Protein AF-A0A948R1U9-F1 (afdb_monomer)

pLDDT: mean 70.21, std 15.13, range [38.88, 94.5]

Sequence (153 aa):
MNHHQRTRVVALGTLAAALFAAAAPSHAVETFVCDDGRVLTLTSEQVDVLVLTDPCIAKYYGREIDPGQAAVAVPAPVEAVVEQPPAVPVDLPLPERRPDEIAAQLRTLEVDPTAPAGERKPVEIADVPSDFRNVHIINGAKGADPEYFRPGQ

Foldseek 3Di:
DDDDDDDPDDDDDDDPPDPPPVPDPPFDWDWFAFPVRDIATDTPVRLVVCCQAPPRSVVVVVHDHDPVVNVPDPDDPPPRPPVVPPPDPPPPPDPDDDPVVVVVVVVPDPDDPPDDPVPDDDDPDPPDPDPPVPDDDPDPDPDDDDDDDDPDD

Secondary structure (DSSP, 8-state):
--------------------------PPEEEEE-TTS-EEEEEHHHHHHHTTT-HHHHHHTTPPP-HHHHTS-----------------TTSPPPP--HHHHHHHHHH----TTS-TTTSPPP--------GGG---TT--TT----------

Solvent-accessible surface area (backbone atoms only — not comparable to full-atom values): 11046 Å² total; per-residue (Å²): 142,82,87,81,87,79,88,82,86,79,78,87,82,84,94,84,85,86,80,82,72,78,77,69,82,79,73,60,69,47,78,47,80,37,97,88,71,49,75,48,79,36,43,63,77,52,44,67,58,32,42,64,63,37,69,58,51,9,49,75,73,73,45,82,70,61,74,83,64,49,77,76,62,79,72,72,84,73,76,74,77,72,73,69,68,76,80,66,72,83,82,60,80,75,79,80,85,56,66,69,59,53,52,53,54,60,70,69,51,94,64,70,87,81,60,56,82,89,75,56,78,83,75,86,73,76,90,65,92,70,66,75,89,74,69,79,74,93,78,65,70,91,86,64,77,88,82,73,88,74,90,84,130

Mean predicted aligned error: 21.66 Å

Radius of gyration: 30.53 Å; Cα contacts (8 Å, |Δi|>4): 56; chains: 1; bounding box: 70×84×66 Å

Structure (mmCIF, N/CA/C/O backbone):
data_AF-A0A948R1U9-F1
#
_entry.id   AF-A0A948R1U9-F1
#
loop_
_atom_site.group_PDB
_atom_site.id
_atom_site.type_symbol
_atom_site.label_atom_id
_atom_site.label_alt_id
_atom_site.label_comp_id
_atom_site.label_asym_id
_atom_site.label_entity_id
_atom_site.label_seq_id
_atom_site.pdbx_PDB_ins_code
_atom_site.Cartn_x
_atom_site.Cartn_y
_atom_site.Cartn_z
_atom_site.occupancy
_atom_site.B_iso_or_equiv
_atom_site.auth_seq_id
_atom_site.auth_comp_id
_atom_site.auth_asym_id
_atom_site.auth_atom_id
_atom_site.pdbx_PDB_model_num
ATOM 1 N N . MET A 1 1 ? 43.224 63.313 36.732 1.00 45.97 1 MET A N 1
ATOM 2 C CA . MET A 1 1 ? 43.295 62.665 35.404 1.00 45.97 1 MET A CA 1
ATOM 3 C C . MET A 1 1 ? 42.772 61.250 35.546 1.00 45.97 1 MET A C 1
ATOM 5 O O . MET A 1 1 ? 43.528 60.359 35.887 1.00 45.97 1 MET A O 1
ATOM 9 N N . ASN A 1 2 ? 41.456 61.099 35.427 1.00 44.88 2 ASN A N 1
ATOM 10 C CA . ASN A 1 2 ? 40.723 59.838 35.358 1.00 44.88 2 ASN A CA 1
ATOM 11 C C . ASN A 1 2 ? 39.293 60.193 34.926 1.00 44.88 2 ASN A C 1
ATOM 13 O O . ASN A 1 2 ? 38.778 61.211 35.375 1.00 44.88 2 ASN A O 1
ATOM 17 N N . HIS A 1 3 ? 38.697 59.333 34.096 1.00 44.88 3 HIS A N 1
ATOM 18 C CA . HIS A 1 3 ? 37.308 59.348 33.605 1.00 44.88 3 HIS A CA 1
ATOM 19 C C . HIS A 1 3 ? 37.014 60.137 32.321 1.00 44.88 3 HIS A C 1
ATOM 21 O O . HIS A 1 3 ? 36.504 61.248 32.348 1.00 44.88 3 HIS A O 1
ATOM 27 N N . HIS A 1 4 ? 37.164 59.445 31.190 1.00 48.88 4 HIS A N 1
ATOM 28 C CA . HIS A 1 4 ? 36.164 59.483 30.121 1.00 48.88 4 HIS A CA 1
ATOM 29 C C . HIS A 1 4 ? 35.841 58.029 29.749 1.00 48.88 4 HIS A C 1
ATOM 31 O O . HIS A 1 4 ? 36.713 57.273 29.343 1.00 48.88 4 HIS A O 1
ATOM 37 N N . GLN A 1 5 ? 34.675 57.523 30.156 1.00 52.12 5 GLN A N 1
ATOM 38 C CA . GLN A 1 5 ? 33.451 57.541 29.347 1.00 52.12 5 GLN A CA 1
ATOM 39 C C . GLN A 1 5 ? 33.650 56.897 27.970 1.00 52.12 5 GLN A C 1
ATOM 41 O O . GLN A 1 5 ? 34.132 57.545 27.045 1.00 52.12 5 GLN A O 1
ATOM 46 N N . ARG A 1 6 ? 33.133 55.674 27.806 1.00 57.53 6 ARG A N 1
ATOM 47 C CA . ARG A 1 6 ? 31.949 55.411 26.962 1.00 57.53 6 ARG A CA 1
ATOM 48 C C . ARG A 1 6 ? 31.618 53.923 26.973 1.00 57.53 6 ARG A C 1
ATOM 50 O O . ARG A 1 6 ? 32.072 53.135 26.153 1.00 57.53 6 ARG A O 1
ATOM 57 N N . THR A 1 7 ? 30.766 53.589 27.928 1.00 54.50 7 THR A N 1
ATOM 58 C CA . THR A 1 7 ? 29.879 52.435 27.936 1.00 54.50 7 THR A CA 1
ATOM 59 C C . THR A 1 7 ? 29.111 52.388 26.612 1.00 54.50 7 THR A C 1
ATOM 61 O O . THR A 1 7 ? 28.314 53.279 26.324 1.00 54.50 7 THR A O 1
ATOM 64 N N . ARG A 1 8 ? 29.347 51.361 25.793 1.00 60.16 8 ARG A N 1
ATOM 65 C CA . ARG A 1 8 ? 28.419 50.961 24.729 1.00 60.16 8 ARG A CA 1
ATOM 66 C C . ARG A 1 8 ? 27.712 49.695 25.190 1.00 60.16 8 ARG A C 1
ATOM 68 O O . ARG A 1 8 ? 28.128 48.589 24.877 1.00 60.16 8 ARG A O 1
ATOM 75 N N . VAL A 1 9 ? 26.665 49.892 25.984 1.00 55.91 9 VAL A N 1
ATOM 76 C CA . VAL A 1 9 ? 25.584 48.917 26.142 1.00 55.91 9 VAL A CA 1
ATOM 77 C C . VAL A 1 9 ? 24.591 49.243 25.037 1.00 55.91 9 VAL A C 1
ATOM 79 O O . VAL A 1 9 ? 23.942 50.282 25.112 1.00 55.91 9 VAL A O 1
ATOM 82 N N . VAL A 1 10 ? 24.497 48.415 23.996 1.00 56.31 10 VAL A N 1
ATOM 83 C CA . VAL A 1 10 ? 23.373 48.472 23.050 1.00 56.31 10 VAL A CA 1
ATOM 84 C C . VAL A 1 10 ? 22.965 47.049 22.664 1.00 56.31 10 VAL A C 1
ATOM 86 O O . VAL A 1 10 ? 23.700 46.350 21.977 1.00 56.31 10 VAL A O 1
ATOM 89 N N . ALA A 1 11 ? 21.765 46.699 23.132 1.00 53.06 11 ALA A N 1
ATOM 90 C CA . ALA A 1 11 ? 20.801 45.735 22.598 1.00 53.06 11 ALA A CA 1
ATOM 91 C C . ALA A 1 11 ? 21.159 44.232 22.588 1.00 53.06 11 ALA A C 1
ATOM 93 O O . ALA A 1 11 ? 21.447 43.643 21.551 1.00 53.06 11 ALA A O 1
ATOM 94 N N . LEU A 1 12 ? 20.977 43.589 23.750 1.00 51.78 12 LEU A N 1
ATOM 95 C CA . LEU A 1 12 ? 20.297 42.287 23.808 1.00 51.78 12 LEU A CA 1
ATOM 96 C C . LEU A 1 12 ? 18.778 42.514 23.660 1.00 51.78 12 LEU A C 1
ATOM 98 O O . LEU A 1 12 ? 18.239 43.414 24.301 1.00 51.78 12 LEU A O 1
ATOM 102 N N . GLY A 1 13 ? 18.098 41.643 22.910 1.00 50.03 13 GLY A N 1
ATOM 103 C CA . GLY A 1 13 ? 16.631 41.547 22.829 1.00 50.03 13 GLY A CA 1
ATOM 104 C C . GLY A 1 13 ? 16.096 42.069 21.494 1.00 50.03 13 GLY A C 1
ATOM 105 O O . GLY A 1 13 ? 16.459 43.153 21.068 1.00 50.03 13 GLY A O 1
ATOM 106 N N . THR A 1 14 ? 15.272 41.368 20.725 1.00 55.31 14 THR A N 1
ATOM 107 C CA . THR A 1 14 ? 14.375 40.237 20.990 1.00 55.31 14 THR A CA 1
ATOM 108 C C . THR A 1 14 ? 14.134 39.534 19.651 1.00 55.31 14 THR A C 1
ATOM 110 O O . THR A 1 14 ? 13.443 40.081 18.797 1.00 55.31 14 THR A O 1
ATOM 113 N N . LEU A 1 15 ? 14.685 38.335 19.456 1.00 52.78 15 LEU A N 1
ATOM 114 C CA . LEU A 1 15 ? 14.319 37.454 18.338 1.00 52.78 15 LEU A CA 1
ATOM 115 C C . LEU A 1 15 ? 13.833 36.113 18.904 1.00 52.78 15 LEU A C 1
ATOM 117 O O . LEU A 1 15 ? 14.422 35.062 18.696 1.00 52.78 15 LEU A O 1
ATOM 121 N N . ALA A 1 16 ? 12.782 36.179 19.719 1.00 55.69 16 ALA A N 1
ATOM 122 C CA . ALA A 1 16 ? 12.121 35.019 20.312 1.00 55.69 16 ALA A CA 1
ATOM 123 C C . ALA A 1 16 ? 10.622 35.087 19.997 1.00 55.69 16 ALA A C 1
ATOM 125 O O . ALA A 1 16 ? 9.795 35.238 20.887 1.00 55.69 16 ALA A O 1
ATOM 126 N N . ALA A 1 17 ? 10.272 35.080 18.712 1.00 53.66 17 ALA A N 1
ATOM 127 C CA . ALA A 1 17 ? 8.879 35.054 18.277 1.00 53.66 17 ALA A CA 1
ATOM 128 C C . ALA A 1 17 ? 8.779 34.545 16.836 1.00 53.66 17 ALA A C 1
ATOM 130 O O . ALA A 1 17 ? 8.586 35.339 15.928 1.00 53.66 17 ALA A O 1
ATOM 131 N N . ALA A 1 18 ? 8.966 33.240 16.626 1.00 56.72 18 ALA A N 1
ATOM 132 C CA . ALA A 1 18 ? 8.393 32.499 15.493 1.00 56.72 18 ALA A CA 1
ATOM 133 C C . ALA A 1 18 ? 8.882 31.048 15.531 1.00 56.72 18 ALA A C 1
ATOM 135 O O . ALA A 1 18 ? 9.742 30.685 14.748 1.00 56.72 18 ALA A O 1
ATOM 136 N N . LEU A 1 19 ? 8.384 30.230 16.459 1.00 55.09 19 LEU A N 1
ATOM 137 C CA . LEU A 1 19 ? 8.468 28.763 16.362 1.00 55.09 19 LEU A CA 1
ATOM 138 C C . LEU A 1 19 ? 7.357 28.120 17.213 1.00 55.09 19 LEU A C 1
ATOM 140 O O . LEU A 1 19 ? 7.548 27.103 17.864 1.00 55.09 19 LEU A O 1
ATOM 144 N N . PHE A 1 20 ? 6.158 28.709 17.198 1.00 53.75 20 PHE A N 1
ATOM 145 C CA . PHE A 1 20 ? 4.946 27.926 17.436 1.00 53.75 20 PHE A CA 1
ATOM 146 C C . PHE A 1 20 ? 4.571 27.297 16.097 1.00 53.75 20 PHE A C 1
ATOM 148 O O . PHE A 1 20 ? 3.673 27.762 15.399 1.00 53.75 20 PHE A O 1
ATOM 155 N N . ALA A 1 21 ? 5.333 26.277 15.699 1.00 59.31 21 ALA A N 1
ATOM 156 C CA . ALA A 1 21 ? 4.845 25.323 14.723 1.00 59.31 21 ALA A CA 1
ATOM 157 C C . ALA A 1 21 ? 3.613 24.684 15.367 1.00 59.31 21 ALA A C 1
ATOM 159 O O . ALA A 1 21 ? 3.734 23.937 16.337 1.00 59.31 21 ALA A O 1
ATOM 160 N N . ALA A 1 22 ? 2.426 25.067 14.899 1.00 55.44 22 ALA A N 1
ATOM 161 C CA . ALA A 1 22 ? 1.207 24.354 15.218 1.00 55.44 22 ALA A CA 1
ATOM 162 C C . ALA A 1 22 ? 1.427 22.913 14.754 1.00 55.44 22 ALA A C 1
ATOM 164 O O . ALA A 1 22 ? 1.425 22.636 13.556 1.00 55.44 22 ALA A O 1
ATOM 165 N N . ALA A 1 23 ? 1.724 22.023 15.700 1.00 58.31 23 ALA A N 1
ATOM 166 C CA . ALA A 1 23 ? 1.755 20.597 15.455 1.00 58.31 23 ALA A CA 1
ATOM 167 C C . ALA A 1 23 ? 0.322 20.213 15.088 1.00 58.31 23 ALA A C 1
ATOM 169 O O . ALA A 1 23 ? -0.536 20.076 15.960 1.00 58.31 23 ALA A O 1
ATOM 170 N N . ALA A 1 24 ? 0.038 20.156 13.787 1.00 60.31 24 ALA A N 1
ATOM 171 C CA . ALA A 1 24 ? -1.195 19.565 13.307 1.00 60.31 24 ALA A CA 1
ATOM 172 C C . ALA A 1 24 ? -1.256 18.144 13.886 1.00 60.31 24 ALA A C 1
ATOM 174 O O . ALA A 1 24 ? -0.228 17.457 13.879 1.00 60.31 24 ALA A O 1
ATOM 175 N N . PRO A 1 25 ? -2.403 17.714 14.434 1.00 58.31 25 PRO A N 1
ATOM 176 C CA . PRO A 1 25 ? -2.528 16.364 14.945 1.00 58.31 25 PRO A CA 1
ATOM 177 C C . PRO A 1 25 ? -2.265 15.403 13.785 1.00 58.31 25 PRO A C 1
ATOM 179 O O . PRO A 1 25 ? -3.023 15.340 12.818 1.00 58.31 25 PRO A O 1
ATOM 182 N N . SER A 1 26 ? -1.135 14.703 13.844 1.00 61.16 26 SER A N 1
ATOM 183 C CA . SER A 1 26 ? -0.805 13.647 12.899 1.00 61.16 26 SER A CA 1
ATOM 184 C C . SER A 1 26 ? -1.653 12.434 13.267 1.00 61.16 26 SER A C 1
ATOM 186 O O . SER A 1 26 ? -1.219 11.574 14.033 1.00 61.16 26 SER A O 1
ATOM 188 N N . HIS A 1 27 ? -2.896 12.397 12.794 1.00 66.12 27 HIS A N 1
ATOM 189 C CA . HIS A 1 27 ? -3.692 11.180 12.878 1.00 66.12 27 HIS A CA 1
ATOM 190 C C . HIS A 1 27 ? -3.030 10.156 11.956 1.00 66.12 27 HIS A C 1
ATOM 192 O O . HIS A 1 27 ? -2.835 10.425 10.771 1.00 66.12 27 HIS A O 1
ATOM 198 N N . ALA A 1 28 ? -2.612 9.020 12.514 1.00 77.38 28 ALA A N 1
ATOM 199 C CA . ALA A 1 28 ? -2.047 7.943 11.720 1.00 77.38 28 ALA A CA 1
ATOM 200 C C . ALA A 1 28 ? -3.155 7.398 10.815 1.00 77.38 28 ALA A C 1
ATOM 202 O O . ALA A 1 28 ? -4.193 6.928 11.288 1.00 77.38 28 ALA A O 1
ATOM 203 N N . VAL A 1 29 ? -2.943 7.546 9.513 1.00 87.38 29 VAL A N 1
ATOM 204 C CA . VAL A 1 29 ? -3.820 7.012 8.481 1.00 87.38 29 VAL A CA 1
ATOM 205 C C . VAL A 1 29 ? -3.200 5.709 7.999 1.00 87.38 29 VAL A C 1
ATOM 207 O O . VAL A 1 29 ? -2.050 5.687 7.559 1.00 87.38 29 VAL A O 1
ATOM 210 N N . GLU A 1 30 ? -3.954 4.625 8.109 1.00 87.25 30 GLU A N 1
ATOM 211 C CA . GLU A 1 30 ? -3.551 3.288 7.689 1.00 87.25 30 GLU A CA 1
ATOM 212 C C . GLU A 1 30 ? -4.311 2.890 6.422 1.00 87.25 30 GLU A C 1
ATOM 214 O O . GLU A 1 30 ? -5.458 3.283 6.219 1.00 87.25 30 GLU A O 1
ATOM 219 N N . THR A 1 31 ? -3.668 2.124 5.541 1.00 93.25 31 THR A N 1
ATOM 220 C CA . THR A 1 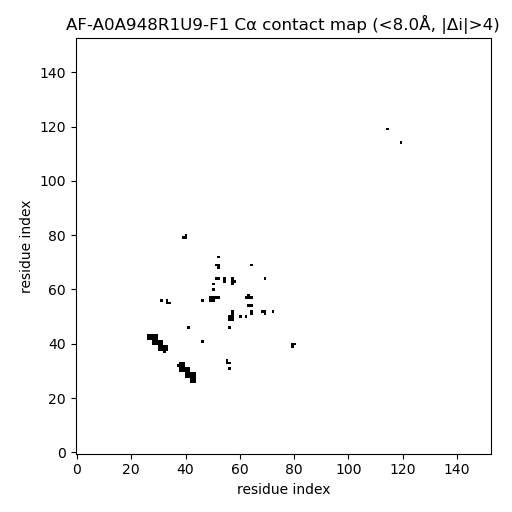31 ? -4.275 1.641 4.294 1.00 93.25 31 THR A CA 1
ATOM 221 C C . THR A 1 31 ? -4.316 0.119 4.290 1.00 93.25 31 THR A C 1
ATOM 223 O O . THR A 1 31 ? -3.285 -0.537 4.439 1.00 93.25 31 THR A O 1
ATOM 226 N N . PHE A 1 32 ? -5.504 -0.442 4.084 1.00 91.31 32 PHE A N 1
ATOM 227 C CA . PHE A 1 32 ? -5.776 -1.876 4.080 1.00 91.31 32 PHE A CA 1
ATOM 228 C C . PHE A 1 32 ? -6.225 -2.319 2.692 1.00 91.31 32 PHE A C 1
ATOM 230 O O . PHE A 1 32 ? -7.039 -1.650 2.058 1.00 91.31 32 PHE A O 1
ATOM 237 N N . VAL A 1 33 ? -5.720 -3.464 2.235 1.00 94.50 33 VAL A N 1
ATOM 238 C CA . VAL A 1 33 ? -6.126 -4.087 0.970 1.00 94.50 33 VAL A CA 1
ATOM 239 C C . VAL A 1 33 ? -6.881 -5.369 1.288 1.00 94.50 33 VAL A C 1
ATOM 241 O O . VAL A 1 33 ? -6.337 -6.278 1.916 1.00 94.50 33 VAL A O 1
ATOM 244 N N . CYS A 1 34 ? -8.138 -5.419 0.869 1.00 93.06 34 CYS A N 1
ATOM 245 C CA . CYS A 1 34 ? -9.059 -6.514 1.127 1.00 93.06 34 CYS A CA 1
ATOM 246 C C . CYS A 1 34 ? -9.049 -7.544 -0.013 1.00 93.06 34 CYS A C 1
ATOM 248 O O . CYS A 1 34 ? -8.756 -7.215 -1.162 1.00 93.06 34 CYS A O 1
ATOM 250 N N . ASP A 1 35 ? -9.417 -8.795 0.288 1.00 90.25 35 ASP A N 1
ATOM 251 C CA . ASP A 1 35 ? -9.446 -9.888 -0.702 1.00 90.25 35 ASP A CA 1
ATOM 252 C C . ASP A 1 35 ? -10.464 -9.660 -1.835 1.00 90.25 35 ASP A C 1
ATOM 254 O O . ASP A 1 35 ? -10.322 -10.205 -2.927 1.00 90.25 35 ASP A O 1
ATOM 258 N N . ASP A 1 36 ? -11.494 -8.850 -1.582 1.00 89.94 36 ASP A N 1
ATOM 259 C CA . ASP A 1 36 ? -12.495 -8.428 -2.567 1.00 89.94 36 ASP A CA 1
ATOM 260 C C . ASP A 1 36 ? -12.009 -7.275 -3.467 1.00 89.94 36 ASP A C 1
ATOM 262 O O . ASP A 1 36 ? -12.765 -6.769 -4.296 1.00 89.94 36 ASP A O 1
ATOM 266 N N . GLY A 1 37 ? -10.746 -6.862 -3.320 1.00 90.62 37 GLY A N 1
ATOM 267 C CA . GLY A 1 37 ? -10.127 -5.784 -4.084 1.00 90.62 37 GLY A CA 1
ATOM 268 C C . GLY A 1 37 ? -10.420 -4.383 -3.546 1.00 90.62 37 GLY A C 1
ATOM 269 O O . GLY A 1 37 ? -9.975 -3.409 -4.157 1.00 90.62 37 GLY A O 1
ATOM 270 N N . ARG A 1 38 ? -11.140 -4.242 -2.420 1.00 91.62 38 ARG A N 1
ATOM 271 C CA . ARG A 1 38 ? -11.321 -2.935 -1.768 1.00 91.62 38 ARG A CA 1
ATOM 272 C C . ARG A 1 38 ? -10.002 -2.452 -1.165 1.00 91.62 38 ARG A C 1
ATOM 274 O O . ARG A 1 38 ? -9.250 -3.229 -0.580 1.00 91.62 38 ARG A O 1
ATOM 281 N N . VAL A 1 39 ? -9.763 -1.147 -1.263 1.00 92.31 39 VAL A N 1
ATOM 282 C CA . VAL A 1 39 ? -8.687 -0.456 -0.549 1.00 92.31 39 VAL A CA 1
ATOM 283 C C . VAL A 1 39 ? -9.333 0.515 0.428 1.00 92.31 39 VAL A C 1
ATOM 285 O O . VAL A 1 39 ? -10.103 1.382 0.016 1.00 92.31 39 VAL A O 1
ATOM 288 N N . LEU A 1 40 ? -9.070 0.330 1.719 1.00 90.81 40 LEU A N 1
ATOM 289 C CA . LEU A 1 40 ? -9.633 1.137 2.797 1.00 90.81 40 LEU A CA 1
ATOM 290 C C . LEU A 1 40 ? -8.527 1.983 3.416 1.00 90.81 40 LEU A C 1
ATOM 292 O O . LEU A 1 40 ? -7.569 1.436 3.952 1.00 90.81 40 LEU A O 1
ATOM 296 N N . THR A 1 41 ? -8.679 3.301 3.366 1.00 91.12 41 THR A N 1
ATOM 297 C CA . THR A 1 41 ? -7.781 4.256 4.019 1.00 91.12 41 THR A CA 1
ATOM 298 C C . THR A 1 41 ? -8.493 4.799 5.249 1.00 91.12 41 THR A C 1
ATOM 300 O O . THR A 1 41 ? -9.496 5.499 5.118 1.00 91.12 41 THR A O 1
ATOM 303 N N . LEU A 1 42 ? -8.030 4.412 6.434 1.00 91.31 42 LEU A N 1
ATOM 304 C CA . LEU A 1 42 ? -8.739 4.600 7.698 1.00 91.31 42 LEU A CA 1
ATOM 305 C C . LEU A 1 42 ? -7.855 5.325 8.710 1.00 91.31 42 LEU A C 1
ATOM 307 O O . LEU A 1 42 ? -6.652 5.086 8.785 1.00 91.31 42 LEU A O 1
ATOM 311 N N . THR A 1 43 ? -8.4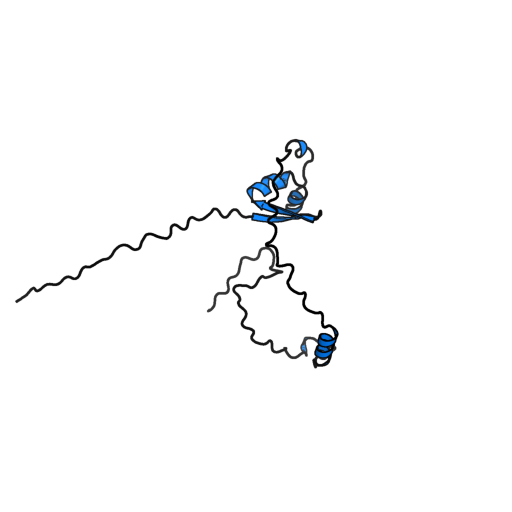54 6.179 9.531 1.00 91.06 43 THR A N 1
ATOM 312 C CA . THR A 1 43 ? -7.791 6.691 10.737 1.00 91.06 43 THR A CA 1
ATOM 313 C C . THR A 1 43 ? -7.777 5.620 11.828 1.00 91.06 43 THR A C 1
ATOM 315 O O . THR A 1 43 ? -8.618 4.719 11.829 1.00 91.06 43 THR A O 1
ATOM 318 N N . SER A 1 44 ? -6.880 5.740 12.810 1.00 88.50 44 SER A N 1
ATOM 319 C CA . SER A 1 44 ? -6.846 4.816 13.958 1.00 88.50 44 SER A CA 1
ATOM 320 C C . SER A 1 44 ? -8.206 4.685 14.666 1.00 88.50 44 SER A C 1
ATOM 322 O O . SER A 1 44 ? -8.612 3.587 15.028 1.00 88.50 44 SER A O 1
ATOM 324 N N . GLU A 1 45 ? -8.958 5.784 14.784 1.00 88.31 45 GLU A N 1
ATOM 325 C CA . GLU A 1 45 ? -10.300 5.800 15.391 1.00 88.31 45 GLU A CA 1
ATOM 326 C C . GLU A 1 45 ? -11.325 4.995 14.574 1.00 88.31 45 GLU A C 1
ATOM 328 O O . GLU A 1 45 ? -12.202 4.334 15.130 1.00 88.31 45 GLU A O 1
ATOM 333 N N . GLN A 1 46 ? -11.219 5.034 13.243 1.00 90.19 46 GLN A N 1
ATOM 334 C CA . GLN A 1 46 ? -12.084 4.263 12.350 1.00 90.19 46 GLN A CA 1
ATOM 335 C C . GLN A 1 46 ? -11.732 2.775 12.381 1.00 90.19 46 GLN A C 1
ATOM 337 O O . GLN A 1 46 ? -12.636 1.937 12.349 1.00 90.19 46 GLN A O 1
ATOM 342 N N . VAL A 1 47 ? -10.438 2.444 12.472 1.00 91.88 47 VAL A N 1
ATOM 343 C CA . VAL A 1 47 ? -9.963 1.059 12.571 1.00 91.88 47 VAL A CA 1
ATOM 344 C C . VAL A 1 47 ? -10.582 0.366 13.781 1.00 91.88 47 VAL A C 1
ATOM 346 O O . VAL A 1 47 ? -11.119 -0.724 13.618 1.00 91.88 47 VAL A O 1
ATOM 349 N N . ASP A 1 48 ? -10.612 0.998 14.955 1.00 89.62 48 ASP A N 1
ATOM 350 C CA . ASP A 1 48 ? -11.164 0.382 16.172 1.00 89.62 48 ASP A CA 1
ATOM 351 C C . ASP A 1 48 ? -12.636 -0.044 16.023 1.00 89.62 48 ASP A C 1
ATOM 353 O O . ASP A 1 48 ? -13.042 -1.106 16.504 1.00 89.62 48 ASP A O 1
ATOM 357 N N . VAL A 1 49 ? -13.439 0.754 15.314 1.00 89.50 49 VAL A N 1
ATOM 358 C CA . VAL A 1 49 ? -14.849 0.440 15.031 1.00 89.50 49 VAL A CA 1
ATOM 359 C C . VAL A 1 49 ? -14.963 -0.652 13.963 1.00 89.50 49 VAL A C 1
ATOM 361 O O . VAL A 1 49 ? -15.779 -1.574 14.078 1.00 89.50 49 VAL A O 1
ATOM 364 N N . LEU A 1 50 ? -14.138 -0.564 12.920 1.00 90.75 50 LEU A N 1
ATOM 365 C CA . LEU A 1 50 ? -14.171 -1.472 11.774 1.00 90.75 50 LEU A CA 1
ATOM 366 C C . LEU A 1 50 ? -13.572 -2.849 12.087 1.00 90.75 50 LEU A C 1
ATOM 368 O O . LEU A 1 50 ? -14.029 -3.834 11.522 1.00 90.75 50 LEU A O 1
ATOM 372 N N . VAL A 1 51 ? -12.651 -2.966 13.046 1.00 91.88 51 VAL A N 1
ATOM 373 C CA . VAL A 1 51 ? -12.124 -4.253 13.547 1.00 91.88 51 VAL A CA 1
ATOM 374 C C . VAL A 1 51 ? -13.236 -5.168 14.069 1.00 91.88 51 VAL A C 1
ATOM 376 O O . VAL A 1 51 ? -13.103 -6.389 14.015 1.00 91.88 51 VAL A O 1
ATOM 379 N N . LEU A 1 52 ? -14.326 -4.595 14.583 1.00 89.56 52 LEU A N 1
ATOM 380 C CA . LEU A 1 52 ? -15.453 -5.347 15.141 1.00 89.56 52 LEU A CA 1
ATOM 381 C C . LEU A 1 52 ? -16.560 -5.629 14.119 1.00 89.56 52 LEU A C 1
ATOM 383 O O . LEU A 1 52 ? -17.421 -6.467 14.376 1.00 89.56 52 LEU A O 1
ATOM 387 N N . THR A 1 53 ? -16.575 -4.913 12.994 1.00 88.94 53 THR A N 1
ATOM 388 C CA . THR A 1 53 ? -17.737 -4.863 12.092 1.00 88.94 53 THR A CA 1
ATOM 389 C C . THR A 1 53 ? -17.411 -5.217 10.645 1.00 88.94 53 THR A C 1
ATOM 391 O O . THR A 1 53 ? -18.241 -5.841 9.986 1.00 88.94 53 THR A O 1
ATOM 394 N N . ASP A 1 54 ? -16.221 -4.875 10.143 1.00 91.56 54 ASP A N 1
ATOM 395 C CA . ASP A 1 54 ? -15.791 -5.196 8.783 1.00 91.56 54 ASP A CA 1
ATOM 396 C C . ASP A 1 54 ? -14.911 -6.465 8.780 1.00 91.56 54 ASP A C 1
ATOM 398 O O . ASP A 1 54 ? -13.852 -6.496 9.418 1.00 91.56 54 ASP A O 1
ATOM 402 N N . PRO A 1 55 ? -15.310 -7.526 8.051 1.00 91.50 55 PRO A N 1
ATOM 403 C CA . PRO A 1 55 ? -14.590 -8.798 8.033 1.00 91.50 55 PRO A CA 1
ATOM 404 C C . PRO A 1 55 ? -13.184 -8.697 7.433 1.00 91.50 55 PRO A C 1
ATOM 406 O O . PRO A 1 55 ? -12.318 -9.487 7.805 1.00 91.50 55 PRO A O 1
ATOM 409 N N . CYS A 1 56 ? -12.923 -7.740 6.539 1.00 92.19 56 CYS A N 1
ATOM 410 C CA . CYS A 1 56 ? -11.584 -7.511 6.000 1.00 92.19 56 CYS A CA 1
ATOM 411 C C . CYS A 1 56 ? -10.641 -6.980 7.084 1.00 92.19 56 CYS A C 1
ATOM 413 O O . CYS A 1 56 ? -9.554 -7.528 7.283 1.00 92.19 56 CYS A O 1
ATOM 415 N N . ILE A 1 57 ? -11.074 -5.955 7.822 1.00 94.50 57 ILE A N 1
ATOM 416 C CA . ILE A 1 57 ? -10.266 -5.372 8.898 1.00 94.50 57 ILE A CA 1
ATOM 417 C C . ILE A 1 57 ? -10.116 -6.378 10.045 1.00 94.50 57 ILE A C 1
ATOM 419 O O . ILE A 1 57 ? -9.001 -6.620 10.505 1.00 94.50 57 ILE A O 1
ATOM 423 N N . ALA A 1 58 ? -11.195 -7.051 10.451 1.00 93.44 58 ALA A N 1
ATOM 424 C CA . ALA A 1 58 ? -11.138 -8.093 11.477 1.00 93.44 58 ALA A CA 1
ATOM 425 C C . ALA A 1 58 ? -10.130 -9.202 11.124 1.00 93.44 58 ALA A C 1
ATOM 427 O O . ALA A 1 58 ? -9.294 -9.568 11.955 1.00 93.44 58 ALA A O 1
ATOM 428 N N . LYS A 1 59 ? -10.136 -9.673 9.867 1.00 93.56 59 LYS A N 1
ATOM 429 C CA . LYS A 1 59 ? -9.181 -10.670 9.361 1.00 93.56 59 LYS A CA 1
ATOM 430 C C . LYS A 1 59 ? -7.736 -10.174 9.427 1.00 93.56 59 LYS A C 1
ATOM 432 O O . LYS A 1 59 ? -6.865 -10.944 9.829 1.00 93.56 59 LYS A O 1
ATOM 437 N N . TYR A 1 60 ? -7.474 -8.911 9.082 1.00 92.56 60 TYR A N 1
ATOM 438 C CA . TYR A 1 60 ? -6.134 -8.320 9.178 1.00 92.56 60 TYR A CA 1
ATOM 439 C C . TYR A 1 60 ? -5.577 -8.367 10.613 1.00 92.56 60 TYR A C 1
ATOM 441 O O . TYR A 1 60 ? -4.394 -8.651 10.806 1.00 92.56 60 TYR A O 1
ATOM 449 N N . TYR A 1 61 ? -6.436 -8.178 11.621 1.00 92.50 61 TYR A N 1
ATOM 450 C CA . TYR A 1 61 ? -6.078 -8.269 13.044 1.00 92.50 61 TYR A CA 1
ATOM 451 C C . TYR A 1 61 ? -6.292 -9.661 13.667 1.00 92.50 61 TYR A C 1
ATOM 453 O O . TYR A 1 61 ? -6.155 -9.813 14.882 1.00 92.50 61 TYR A O 1
ATOM 461 N N . GLY A 1 62 ? -6.622 -10.682 12.869 1.00 93.06 62 GLY A N 1
ATOM 462 C CA . GLY A 1 62 ? -6.829 -12.051 13.348 1.00 93.06 62 GLY A CA 1
ATOM 463 C C . GLY A 1 62 ? -8.021 -12.215 14.298 1.00 93.06 62 GLY A C 1
ATOM 464 O O . GLY A 1 62 ? -7.976 -13.065 15.186 1.00 93.06 62 GLY A O 1
ATOM 465 N N . ARG A 1 63 ? -9.067 -11.394 14.150 1.00 88.94 63 ARG A N 1
ATOM 466 C CA . ARG A 1 63 ? -10.305 -11.487 14.935 1.00 88.94 63 ARG A CA 1
ATOM 467 C C . ARG A 1 63 ? -11.421 -12.151 14.139 1.00 88.94 63 ARG A C 1
ATOM 469 O O . ARG A 1 63 ? -11.593 -11.891 12.951 1.00 88.94 63 ARG A O 1
ATOM 476 N N . GLU A 1 64 ? -12.212 -12.968 14.824 1.00 84.62 64 GLU A N 1
ATOM 477 C CA . GLU A 1 64 ? -13.475 -13.489 14.306 1.00 84.62 64 GLU A CA 1
ATOM 478 C C . GLU A 1 64 ? -14.609 -12.539 14.705 1.00 84.62 64 GLU A C 1
ATOM 480 O O . GLU A 1 64 ? -14.703 -12.129 15.864 1.00 84.62 64 GLU A O 1
ATOM 485 N N . ILE A 1 65 ? -15.454 -12.160 13.744 1.00 82.94 65 ILE A N 1
ATOM 486 C CA . ILE A 1 65 ? -16.635 -11.333 14.011 1.00 82.94 65 ILE A CA 1
ATOM 487 C C . ILE A 1 65 ? -17.732 -12.242 14.555 1.00 82.94 65 ILE A C 1
ATOM 489 O O . ILE A 1 65 ? -18.156 -13.173 13.870 1.00 82.94 65 ILE A O 1
ATOM 493 N N . ASP A 1 66 ? -18.219 -11.949 15.760 1.00 74.44 66 ASP A N 1
ATOM 494 C CA . ASP A 1 66 ? -19.446 -12.558 16.265 1.00 74.44 66 ASP A CA 1
ATOM 495 C C . ASP A 1 66 ? -20.637 -11.996 15.463 1.00 74.44 66 ASP A C 1
ATOM 497 O O . ASP A 1 66 ? -20.947 -10.799 15.570 1.00 74.44 66 ASP A O 1
ATOM 501 N N . PRO A 1 67 ? -21.333 -12.817 14.652 1.00 62.47 67 PRO A N 1
ATOM 502 C CA . P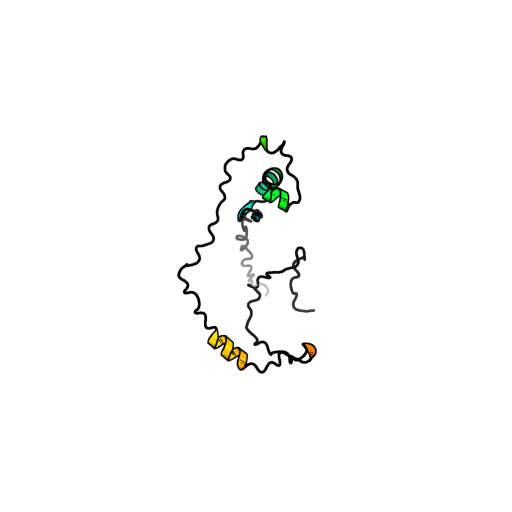RO A 1 67 ? -22.456 -12.355 13.839 1.00 62.47 67 PRO A CA 1
ATOM 503 C C . PRO A 1 67 ? -23.608 -11.780 14.683 1.00 62.47 67 PRO A C 1
ATOM 505 O O . PRO A 1 67 ? -24.444 -11.051 14.146 1.00 62.47 67 PRO A O 1
ATOM 508 N N . GLY A 1 68 ? -23.648 -12.051 15.995 1.00 62.59 68 GLY A N 1
ATOM 509 C CA . GLY A 1 68 ? -24.614 -11.462 16.922 1.00 62.59 68 GLY A CA 1
ATOM 510 C C . GLY A 1 68 ? -24.403 -9.968 17.207 1.00 62.59 68 GLY A C 1
ATOM 511 O O . GLY A 1 68 ? -25.370 -9.278 17.531 1.00 62.59 68 GLY A O 1
ATOM 512 N N . GLN A 1 69 ? -23.182 -9.439 17.056 1.00 57.41 69 GLN A N 1
ATOM 513 C CA . GLN A 1 69 ? -22.866 -8.016 17.284 1.00 57.41 69 GLN A CA 1
ATOM 514 C C . GLN A 1 69 ? -22.940 -7.163 16.011 1.00 57.41 69 GLN A C 1
ATOM 516 O O . GLN A 1 69 ? -23.231 -5.968 16.087 1.00 57.41 69 GLN A O 1
ATOM 521 N N . ALA A 1 70 ? -22.760 -7.773 14.837 1.00 54.12 70 ALA A N 1
ATOM 522 C CA . ALA A 1 70 ? -22.831 -7.085 13.547 1.00 54.12 70 ALA A CA 1
ATOM 523 C C . ALA A 1 70 ? -24.241 -6.549 13.214 1.00 54.12 70 ALA A C 1
ATOM 525 O O . ALA A 1 70 ? -24.386 -5.622 12.423 1.00 54.12 70 ALA A O 1
ATOM 526 N N . ALA A 1 71 ? -25.291 -7.092 13.841 1.00 53.91 71 ALA A N 1
ATOM 527 C CA . ALA A 1 71 ? -26.682 -6.742 13.546 1.00 53.91 71 ALA A CA 1
ATOM 528 C C . ALA A 1 71 ? -27.145 -5.379 14.108 1.00 53.91 71 ALA A C 1
ATOM 530 O O . ALA A 1 71 ? -28.231 -4.923 13.752 1.00 53.91 71 ALA A O 1
ATOM 531 N N . VAL A 1 72 ? -26.367 -4.727 14.984 1.00 54.59 72 VAL A N 1
ATOM 532 C CA . VAL A 1 72 ? -26.801 -3.500 15.691 1.00 54.59 72 VAL A CA 1
ATOM 533 C C . VAL A 1 72 ? -26.180 -2.224 15.112 1.00 54.59 72 VAL A C 1
ATOM 535 O O . VAL A 1 72 ? -26.722 -1.135 15.291 1.00 54.59 72 VAL A O 1
ATOM 538 N N . ALA A 1 73 ? -25.085 -2.334 14.365 1.00 52.69 73 ALA A N 1
ATOM 539 C CA . ALA A 1 73 ? -24.417 -1.191 13.761 1.00 52.69 73 ALA A CA 1
ATOM 540 C C . ALA A 1 73 ? -24.652 -1.201 12.251 1.00 52.69 73 ALA A C 1
ATOM 542 O O . ALA A 1 73 ? -23.876 -1.785 11.507 1.00 52.69 73 ALA A O 1
ATOM 543 N N . VAL A 1 74 ? -25.721 -0.548 11.787 1.00 52.16 74 VAL A N 1
ATOM 544 C CA . VAL A 1 74 ? -25.754 -0.054 10.404 1.00 52.16 74 VAL A CA 1
ATOM 545 C C . VAL A 1 74 ? -24.839 1.169 10.404 1.00 52.16 74 VAL A C 1
ATOM 547 O O . VAL A 1 74 ? -25.232 2.195 10.968 1.00 52.16 74 VAL A O 1
ATOM 550 N N . PRO A 1 75 ? -23.609 1.094 9.867 1.00 50.16 75 PRO A N 1
ATOM 551 C CA . PRO A 1 75 ? -22.771 2.272 9.803 1.00 50.16 75 PRO A CA 1
ATOM 552 C C . PRO A 1 75 ? -23.445 3.240 8.831 1.00 50.16 75 PRO A C 1
ATOM 554 O O . PRO A 1 75 ? -23.907 2.842 7.757 1.00 50.16 75 PRO A O 1
ATOM 557 N N . ALA A 1 76 ? -23.507 4.520 9.201 1.00 58.91 76 ALA A N 1
ATOM 558 C CA . ALA A 1 76 ? -23.706 5.572 8.213 1.00 58.91 76 ALA A CA 1
ATOM 559 C C . ALA A 1 76 ? -22.689 5.353 7.078 1.00 58.91 76 ALA A C 1
ATOM 561 O O . ALA A 1 76 ? -21.579 4.900 7.375 1.00 58.91 76 ALA A O 1
ATOM 562 N N . PRO A 1 77 ? -23.043 5.616 5.806 1.00 52.75 77 PRO A N 1
ATOM 563 C CA . PRO A 1 77 ? -22.123 5.427 4.697 1.00 52.75 77 PRO A CA 1
ATOM 564 C C . PRO A 1 77 ? -20.849 6.206 5.007 1.00 52.75 77 PRO A C 1
ATOM 566 O O . PRO A 1 77 ? -20.844 7.436 5.017 1.00 52.75 77 PRO A O 1
ATOM 569 N N . VAL A 1 78 ? -19.792 5.469 5.343 1.00 59.31 78 VAL A N 1
ATOM 570 C CA . VAL A 1 78 ? -18.456 6.022 5.451 1.00 59.31 78 VAL A CA 1
ATOM 571 C C . VAL A 1 78 ? -18.158 6.424 4.022 1.00 59.31 78 VAL A C 1
ATOM 573 O O . VAL A 1 78 ? -18.058 5.559 3.149 1.00 59.31 78 VAL A O 1
ATOM 576 N N . GLU A 1 79 ? -18.151 7.727 3.750 1.00 59.69 79 GLU A N 1
ATOM 577 C CA . GLU A 1 79 ? -17.596 8.234 2.509 1.00 59.69 79 GLU A CA 1
ATOM 578 C C . GLU A 1 79 ? -16.163 7.722 2.495 1.00 59.69 79 GLU A C 1
ATOM 580 O O . GLU A 1 79 ? -15.292 8.229 3.201 1.00 59.69 79 GLU A O 1
ATOM 585 N N . ALA A 1 80 ? -15.940 6.634 1.756 1.00 56.00 80 ALA A N 1
ATOM 586 C CA . ALA A 1 80 ? -14.621 6.284 1.308 1.00 56.00 80 ALA A CA 1
ATOM 587 C C . ALA A 1 80 ? -14.155 7.541 0.587 1.00 56.00 80 ALA A C 1
ATOM 589 O O . ALA A 1 80 ? -14.621 7.844 -0.515 1.00 56.00 80 ALA A O 1
ATOM 590 N N . VAL A 1 81 ? -13.303 8.320 1.250 1.00 56.47 81 VAL A N 1
ATOM 591 C CA . VAL A 1 81 ? -12.483 9.303 0.572 1.00 56.47 81 VAL A CA 1
ATOM 592 C C . VAL A 1 81 ? -11.595 8.437 -0.298 1.00 56.47 81 VAL A C 1
ATOM 594 O O . VAL A 1 81 ? -10.543 7.959 0.116 1.00 56.47 81 VAL A O 1
ATOM 597 N N . VAL A 1 82 ? -12.111 8.120 -1.484 1.00 56.47 82 VAL A N 1
ATOM 598 C CA . VAL A 1 82 ? -11.322 7.639 -2.596 1.00 56.47 82 VAL A CA 1
ATOM 599 C C . VAL A 1 82 ? -10.431 8.829 -2.874 1.00 56.47 82 VAL A C 1
ATOM 601 O O . VAL A 1 82 ? -10.799 9.738 -3.616 1.00 56.47 82 VAL A O 1
ATOM 604 N N . GLU A 1 83 ? -9.308 8.888 -2.164 1.00 55.06 83 GLU A N 1
ATOM 605 C CA . GLU A 1 83 ? -8.207 9.751 -2.519 1.00 55.06 83 GLU A CA 1
ATOM 606 C C . GLU A 1 83 ? -7.786 9.227 -3.882 1.00 55.06 83 GLU A C 1
ATOM 608 O O . GLU A 1 83 ? -7.089 8.221 -4.013 1.00 55.06 83 GLU A O 1
ATOM 613 N N . GLN A 1 84 ? -8.408 9.802 -4.910 1.00 56.62 84 GLN A N 1
ATOM 614 C CA . GLN A 1 84 ? -8.138 9.469 -6.283 1.00 56.62 84 GLN A CA 1
ATOM 615 C C . GLN A 1 84 ? -6.652 9.782 -6.428 1.00 56.62 84 GLN A C 1
ATOM 617 O O . GLN A 1 84 ? -6.285 10.951 -6.258 1.00 56.62 84 GLN A O 1
ATOM 622 N N . PRO A 1 85 ? -5.789 8.764 -6.622 1.00 60.41 85 PRO A N 1
ATOM 623 C CA .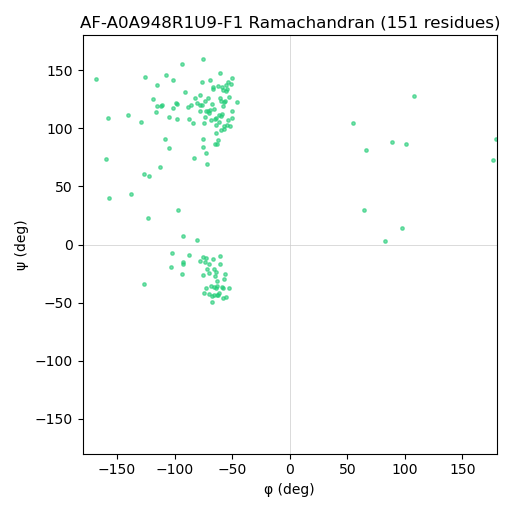 PRO A 1 85 ? -4.362 9.005 -6.722 1.00 60.41 85 PRO A CA 1
ATOM 624 C C . PRO A 1 85 ? -4.174 10.101 -7.768 1.00 60.41 85 PRO A C 1
ATOM 626 O O . PRO A 1 85 ? -4.913 10.089 -8.764 1.00 60.41 85 PRO A O 1
ATOM 629 N N . PRO A 1 86 ? -3.276 11.078 -7.524 1.00 60.72 86 PRO A N 1
ATOM 630 C CA . PRO A 1 86 ? -3.108 12.221 -8.409 1.00 60.72 86 PRO A CA 1
ATOM 631 C C . PRO A 1 86 ? -3.057 11.688 -9.828 1.00 60.72 86 PRO A C 1
ATOM 633 O O . PRO A 1 86 ? -2.269 10.780 -10.094 1.00 60.72 86 PRO A O 1
ATOM 636 N N . ALA A 1 87 ? -3.973 12.168 -10.676 1.00 61.19 87 ALA A N 1
ATOM 637 C CA . ALA A 1 87 ? -4.147 11.651 -12.021 1.00 61.19 87 ALA A CA 1
ATOM 638 C C . ALA A 1 87 ? -2.780 11.667 -12.701 1.00 61.19 87 ALA A C 1
ATOM 640 O O . ALA A 1 87 ? -2.267 12.726 -13.069 1.00 61.19 87 ALA A O 1
ATOM 641 N N . VAL A 1 88 ? -2.154 10.491 -12.782 1.00 63.94 88 VAL A N 1
ATOM 642 C CA . VAL A 1 88 ? -0.876 10.342 -13.460 1.00 63.94 88 VAL A CA 1
ATOM 643 C C . VAL A 1 88 ? -1.174 10.756 -14.893 1.00 63.94 88 VAL A C 1
ATOM 645 O O . VAL A 1 88 ? -2.150 10.238 -15.445 1.00 63.94 88 VAL A O 1
ATOM 648 N N . PRO A 1 89 ? -0.435 11.712 -15.483 1.00 67.56 89 PRO A N 1
ATOM 649 C CA . PRO A 1 89 ? -0.663 12.112 -16.859 1.00 67.56 89 PRO A CA 1
ATOM 650 C C . PRO A 1 89 ? -0.703 10.856 -17.731 1.00 67.56 89 PRO A C 1
ATOM 652 O O . PRO A 1 89 ? 0.304 10.175 -17.905 1.00 67.56 89 PRO A O 1
ATOM 655 N N . VAL A 1 90 ? -1.899 10.520 -18.220 1.00 66.31 90 VAL A N 1
ATOM 656 C CA . VAL A 1 90 ? -2.163 9.298 -19.001 1.00 66.31 90 VAL A CA 1
ATOM 657 C C . VAL A 1 90 ? -1.443 9.357 -20.357 1.00 66.31 90 VAL A C 1
ATOM 659 O O . VAL A 1 90 ? -1.276 8.346 -21.025 1.00 66.31 90 VAL A O 1
ATOM 662 N N . ASP A 1 91 ? -0.948 10.543 -20.714 1.00 72.94 91 ASP A N 1
ATOM 663 C CA . ASP A 1 91 ? -0.229 10.866 -21.943 1.00 72.94 91 ASP A CA 1
ATOM 664 C C . ASP A 1 91 ? 1.301 10.847 -21.786 1.00 72.94 91 ASP A C 1
ATOM 666 O O . ASP A 1 91 ? 2.029 11.567 -22.471 1.00 72.94 91 ASP A O 1
ATOM 670 N N . LEU A 1 92 ? 1.831 10.023 -20.880 1.00 72.25 92 LEU A N 1
ATOM 671 C CA . LEU A 1 92 ? 3.229 9.628 -21.005 1.00 72.25 92 LEU A CA 1
ATOM 672 C C . LEU A 1 92 ? 3.306 8.557 -22.098 1.00 72.25 92 LEU A C 1
ATOM 674 O O . LEU A 1 92 ? 2.746 7.473 -21.909 1.00 72.25 92 LEU A O 1
ATOM 678 N N . PRO A 1 93 ? 3.972 8.824 -23.238 1.00 83.19 93 PRO A N 1
ATOM 679 C CA . PRO A 1 93 ? 4.155 7.800 -24.250 1.00 83.19 93 PRO A CA 1
ATOM 680 C C . PRO A 1 93 ? 4.848 6.609 -23.593 1.00 83.19 93 PRO A C 1
ATOM 682 O O . PRO A 1 93 ? 5.915 6.747 -22.987 1.00 83.19 93 PRO A O 1
ATOM 685 N N . LEU A 1 94 ? 4.209 5.441 -23.679 1.00 82.25 94 LEU A N 1
ATOM 686 C CA . LEU A 1 94 ? 4.812 4.205 -23.207 1.00 82.25 94 LEU A CA 1
ATOM 687 C C . LEU A 1 94 ? 6.164 4.045 -23.912 1.00 82.25 94 LEU A C 1
ATOM 689 O O . LEU A 1 94 ? 6.224 4.208 -25.135 1.00 82.25 94 LEU A O 1
ATOM 693 N N . PRO A 1 95 ? 7.246 3.738 -23.178 1.00 81.44 95 PRO A N 1
ATOM 694 C CA . PRO A 1 95 ? 8.542 3.544 -23.799 1.00 81.44 95 PRO A CA 1
ATOM 695 C C . PRO A 1 95 ? 8.436 2.434 -24.845 1.00 81.44 95 PRO A C 1
ATOM 697 O O . PRO A 1 95 ? 7.868 1.366 -24.591 1.00 81.44 95 PRO A O 1
ATOM 700 N N . GLU A 1 96 ? 8.979 2.694 -26.031 1.00 88.75 96 GLU A N 1
ATOM 701 C CA . GLU A 1 96 ? 9.003 1.711 -27.104 1.00 88.75 96 GLU A CA 1
ATOM 702 C C . GLU A 1 96 ? 9.772 0.470 -26.642 1.00 88.75 96 GLU A C 1
ATOM 704 O O . GLU A 1 96 ? 10.933 0.533 -26.222 1.00 88.75 96 GLU A O 1
ATOM 709 N N . ARG A 1 97 ? 9.113 -0.689 -26.710 1.00 83.75 97 ARG A N 1
ATOM 710 C CA . ARG A 1 97 ? 9.762 -1.966 -26.418 1.00 83.75 97 ARG A CA 1
ATOM 711 C C . ARG A 1 97 ? 10.733 -2.273 -27.556 1.00 83.75 97 ARG A C 1
ATOM 713 O O . ARG A 1 97 ? 10.296 -2.533 -28.672 1.00 83.75 97 ARG A O 1
ATOM 720 N N . ARG A 1 98 ? 12.036 -2.302 -27.261 1.00 86.44 98 ARG A N 1
ATOM 721 C CA . ARG A 1 98 ? 13.108 -2.671 -28.207 1.00 86.44 98 ARG A CA 1
ATOM 722 C C . ARG A 1 98 ? 13.773 -4.000 -27.806 1.00 86.44 98 ARG A C 1
ATOM 724 O O . ARG A 1 98 ? 14.933 -4.005 -27.395 1.00 86.44 98 ARG A O 1
ATOM 731 N N . PRO A 1 99 ? 13.048 -5.136 -27.864 1.00 86.12 99 PRO A N 1
ATOM 732 C CA . PRO A 1 99 ? 13.563 -6.426 -27.400 1.00 86.12 99 PRO A CA 1
ATOM 733 C C . PRO A 1 99 ? 14.773 -6.909 -28.210 1.00 86.12 99 PRO A C 1
ATOM 735 O O . PRO A 1 99 ? 15.697 -7.473 -27.629 1.00 86.12 99 PRO A O 1
ATOM 738 N N . ASP A 1 100 ? 14.809 -6.645 -29.519 1.00 87.50 100 ASP A N 1
ATOM 739 C CA . ASP A 1 100 ? 15.908 -7.077 -30.392 1.00 87.50 100 ASP A CA 1
ATOM 740 C C . ASP A 1 100 ? 17.221 -6.344 -30.090 1.00 87.50 100 ASP A C 1
ATOM 742 O O . ASP A 1 100 ? 18.296 -6.941 -30.131 1.00 87.50 100 ASP A O 1
ATOM 746 N N . GLU A 1 101 ? 17.141 -5.063 -29.722 1.00 84.88 101 GLU A N 1
ATOM 747 C CA . GLU A 1 101 ? 18.300 -4.251 -29.341 1.00 84.88 101 GLU A CA 1
ATOM 748 C C . GLU A 1 101 ? 18.870 -4.697 -27.993 1.00 84.88 101 GLU A C 1
ATOM 750 O O . GLU A 1 101 ? 20.081 -4.870 -27.855 1.00 84.88 101 GLU A O 1
ATOM 755 N N . ILE A 1 102 ? 17.995 -4.979 -27.023 1.00 81.94 102 ILE A N 1
ATOM 756 C CA . ILE A 1 102 ? 18.389 -5.535 -25.723 1.00 81.94 102 ILE A CA 1
ATOM 757 C C . ILE A 1 102 ? 19.028 -6.917 -25.915 1.00 81.94 102 ILE A C 1
ATOM 759 O O . ILE A 1 102 ? 20.079 -7.201 -25.344 1.00 81.94 102 ILE A O 1
ATOM 763 N N . ALA A 1 103 ? 18.450 -7.772 -26.764 1.00 82.25 103 ALA A N 1
ATOM 764 C CA . ALA A 1 103 ? 19.017 -9.081 -27.076 1.00 82.25 103 ALA A CA 1
ATOM 765 C C . ALA A 1 103 ? 20.382 -8.979 -27.781 1.00 82.25 103 ALA A C 1
ATOM 767 O O . ALA A 1 103 ? 21.272 -9.785 -27.509 1.00 82.25 103 ALA A O 1
ATOM 768 N N . ALA A 1 104 ? 20.573 -7.994 -28.663 1.00 83.00 104 ALA A N 1
ATOM 769 C CA . ALA A 1 104 ? 21.862 -7.735 -29.299 1.00 83.00 104 ALA A CA 1
ATOM 770 C C . ALA A 1 104 ? 22.919 -7.271 -28.283 1.00 83.00 104 ALA A C 1
ATOM 772 O O . ALA A 1 104 ? 24.030 -7.796 -28.293 1.00 83.00 104 ALA A O 1
ATOM 773 N N . GLN A 1 105 ? 22.564 -6.368 -27.363 1.00 79.81 105 GLN A N 1
ATOM 774 C CA . GLN A 1 105 ? 23.458 -5.916 -26.289 1.00 79.81 105 GLN A CA 1
ATOM 775 C C . GLN A 1 105 ? 23.843 -7.061 -25.345 1.00 79.81 105 GLN A C 1
ATOM 777 O O . GLN A 1 105 ? 25.018 -7.238 -25.026 1.00 79.81 105 GLN A O 1
ATOM 782 N N . LEU A 1 106 ? 22.883 -7.906 -24.963 1.00 76.19 106 LEU A N 1
ATOM 783 C CA . LEU A 1 106 ? 23.140 -9.065 -24.105 1.00 76.19 106 LEU A CA 1
ATOM 784 C C . LEU A 1 106 ? 24.086 -10.087 -24.757 1.00 76.19 106 LEU A C 1
ATOM 786 O O . LEU A 1 106 ? 24.864 -10.718 -24.051 1.00 76.19 106 LEU A O 1
ATOM 790 N N . ARG A 1 107 ? 24.071 -10.229 -26.090 1.00 76.56 107 ARG A N 1
ATOM 791 C CA . ARG A 1 107 ? 25.013 -11.100 -26.825 1.00 76.56 107 ARG A CA 1
ATOM 792 C C . ARG A 1 107 ? 26.439 -10.553 -26.876 1.00 76.56 107 ARG A C 1
ATOM 794 O O . ARG A 1 107 ? 27.358 -11.323 -27.125 1.00 76.56 107 ARG A O 1
ATOM 801 N N . THR A 1 108 ? 26.618 -9.248 -26.675 1.00 75.31 108 THR A N 1
ATOM 802 C CA . THR A 1 108 ? 27.945 -8.614 -26.608 1.00 75.31 108 THR A CA 1
ATOM 803 C C . THR A 1 108 ? 28.550 -8.624 -25.208 1.00 75.31 108 THR A C 1
ATOM 805 O O . THR A 1 108 ? 29.722 -8.297 -25.055 1.00 75.31 108 THR A O 1
ATOM 808 N N . LEU A 1 109 ? 27.778 -9.008 -24.185 1.00 71.81 109 LEU A N 1
ATOM 809 C CA . LEU A 1 109 ? 28.309 -9.175 -22.840 1.00 71.81 109 LEU A CA 1
ATOM 810 C C . LEU A 1 109 ? 29.166 -10.444 -22.795 1.00 71.81 109 LEU A C 1
ATOM 812 O O . LEU A 1 109 ? 28.657 -11.555 -22.928 1.00 71.81 109 LEU A O 1
ATOM 816 N N . GLU A 1 110 ? 30.467 -10.276 -22.566 1.00 72.31 110 GLU A N 1
ATOM 817 C CA . GLU A 1 110 ? 31.396 -11.366 -22.252 1.00 72.31 110 GLU A CA 1
ATOM 818 C C . GLU A 1 110 ? 31.134 -11.878 -20.826 1.00 72.31 110 GLU A C 1
ATOM 820 O O . GLU A 1 110 ? 31.912 -11.662 -19.898 1.00 72.31 110 GLU A O 1
ATOM 825 N N . VAL A 1 111 ? 29.990 -12.526 -20.623 1.00 68.25 111 VAL A N 1
ATOM 826 C CA . VAL A 1 111 ? 29.647 -13.186 -19.363 1.00 68.25 111 VAL A CA 1
ATOM 827 C C . VAL A 1 111 ? 29.530 -14.667 -19.655 1.00 68.25 111 VAL A C 1
ATOM 829 O O . VAL A 1 111 ? 28.635 -15.075 -20.386 1.00 68.25 111 VAL A O 1
ATOM 832 N N . ASP A 1 112 ? 30.423 -15.474 -19.083 1.00 72.06 112 ASP A N 1
ATOM 833 C CA . ASP A 1 112 ? 30.285 -16.929 -19.095 1.00 72.06 112 ASP A CA 1
ATOM 834 C C . ASP A 1 112 ? 29.087 -17.310 -18.200 1.00 72.06 112 ASP A C 1
ATOM 836 O O . ASP A 1 112 ? 29.176 -17.204 -16.969 1.00 72.06 112 ASP A O 1
ATOM 840 N N . PRO A 1 113 ? 27.943 -17.730 -18.778 1.00 66.06 113 PRO A N 1
ATOM 841 C CA . PRO A 1 113 ? 26.747 -18.038 -17.998 1.00 66.06 113 PRO A CA 1
ATOM 842 C C . PRO A 1 113 ? 26.917 -19.319 -17.169 1.00 66.06 113 PRO A C 1
ATOM 844 O O . PRO A 1 113 ? 26.161 -19.550 -16.223 1.00 66.06 113 PRO A O 1
ATOM 847 N N . THR A 1 114 ? 27.914 -20.133 -17.513 1.00 75.12 114 THR A N 1
ATOM 848 C CA . THR A 1 114 ? 28.236 -21.433 -16.920 1.00 75.12 114 THR A CA 1
ATOM 849 C C . THR A 1 114 ? 29.258 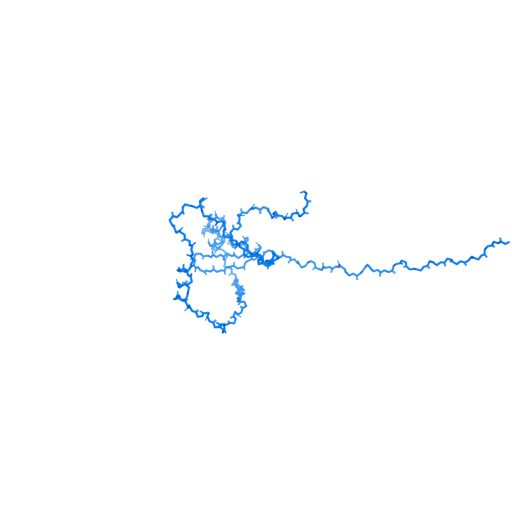-21.338 -15.790 1.00 75.12 114 THR A C 1
ATOM 851 O O . THR A 1 114 ? 29.360 -22.274 -14.998 1.00 75.12 114 THR A O 1
ATOM 854 N N . ALA A 1 115 ? 29.966 -20.211 -15.657 1.00 73.06 115 ALA A N 1
ATOM 855 C CA . ALA A 1 115 ? 30.925 -20.014 -14.579 1.00 73.06 115 ALA A CA 1
ATOM 856 C C . ALA A 1 115 ? 30.215 -19.941 -13.209 1.00 73.06 115 ALA A C 1
ATOM 858 O O . ALA A 1 115 ? 29.216 -19.212 -13.072 1.00 73.06 115 ALA A O 1
ATOM 859 N N . PRO A 1 116 ? 30.713 -20.654 -12.179 1.00 75.31 116 PRO A N 1
ATOM 860 C CA . PRO A 1 116 ? 30.174 -20.581 -10.826 1.00 75.31 116 PRO A CA 1
ATOM 861 C C . PRO A 1 116 ? 30.293 -19.154 -10.273 1.00 75.31 116 PRO A C 1
ATOM 863 O O . PRO A 1 116 ? 31.234 -18.425 -10.578 1.00 75.31 116 PRO A O 1
ATOM 866 N N . ALA A 1 117 ? 29.336 -18.740 -9.436 1.00 69.56 117 ALA A N 1
ATOM 867 C CA . ALA A 1 117 ? 29.231 -17.357 -8.953 1.00 69.56 117 ALA A CA 1
ATOM 868 C C . ALA A 1 117 ? 30.503 -16.830 -8.253 1.00 69.56 117 ALA A C 1
ATOM 870 O O . ALA A 1 117 ? 30.735 -15.627 -8.263 1.00 69.56 117 ALA A O 1
ATOM 871 N N . GLY A 1 118 ? 31.335 -17.715 -7.690 1.00 72.50 118 GLY A N 1
ATOM 872 C CA . GLY A 1 118 ? 32.605 -17.362 -7.044 1.00 72.50 118 GLY A CA 1
ATOM 873 C C . GLY A 1 118 ? 33.773 -17.067 -7.995 1.00 72.50 118 GLY A C 1
ATOM 874 O O . GLY A 1 118 ? 34.772 -16.513 -7.552 1.00 72.50 118 GLY A O 1
ATOM 875 N N . GLU A 1 119 ? 33.661 -17.410 -9.281 1.00 71.62 119 GLU A N 1
ATOM 876 C CA . GLU A 1 119 ? 34.702 -17.167 -10.298 1.00 71.62 119 GLU A CA 1
ATOM 877 C C . GLU A 1 119 ? 34.382 -15.962 -11.195 1.00 71.62 119 GLU A C 1
ATOM 879 O O . GLU A 1 119 ? 35.214 -15.516 -11.987 1.00 71.62 119 GLU A O 1
ATOM 884 N N . ARG A 1 120 ? 33.177 -15.397 -11.062 1.00 70.81 120 ARG A N 1
ATOM 885 C CA . ARG A 1 120 ? 32.762 -14.212 -11.812 1.00 70.81 120 ARG A CA 1
ATOM 886 C C . ARG A 1 120 ? 33.468 -12.989 -11.236 1.00 70.81 120 ARG A C 1
ATOM 888 O O . ARG A 1 120 ? 33.342 -12.697 -10.048 1.00 70.81 120 ARG A O 1
ATOM 895 N N . LYS A 1 121 ? 34.199 -12.257 -12.080 1.00 71.56 121 LYS A N 1
ATOM 896 C CA . LYS A 1 121 ? 34.772 -10.966 -11.683 1.00 71.56 121 LYS A CA 1
ATOM 897 C C . LYS A 1 121 ? 33.638 -10.022 -11.253 1.00 71.56 121 LYS A C 1
ATOM 899 O O . LYS A 1 121 ? 32.625 -9.968 -11.955 1.00 71.56 121 LYS A O 1
ATOM 904 N N . PRO A 1 122 ? 33.789 -9.281 -10.139 1.00 74.88 122 PRO A N 1
ATOM 905 C CA . PRO A 1 122 ? 32.847 -8.234 -9.770 1.00 74.88 122 PRO A CA 1
ATOM 906 C C . PRO A 1 122 ? 32.668 -7.267 -10.940 1.00 74.88 122 PRO A C 1
ATOM 908 O O . PRO A 1 122 ? 33.650 -6.779 -11.498 1.00 74.88 122 PRO A O 1
ATOM 911 N N . VAL A 1 123 ? 31.421 -7.026 -11.336 1.00 75.00 123 VAL A N 1
ATOM 912 C CA . VAL A 1 123 ? 31.107 -6.002 -12.334 1.00 75.00 123 VAL A CA 1
ATOM 913 C C . VAL A 1 123 ? 31.343 -4.650 -11.669 1.00 75.00 123 VAL A C 1
ATOM 915 O O . VAL A 1 123 ? 30.793 -4.401 -10.596 1.00 75.00 123 VAL A O 1
ATOM 918 N N . GLU A 1 124 ? 32.163 -3.790 -12.274 1.00 74.56 124 GLU A N 1
ATOM 919 C CA . GLU A 1 124 ? 32.306 -2.410 -11.809 1.00 74.56 124 GLU A CA 1
ATOM 920 C C . GLU A 1 124 ? 30.963 -1.695 -11.985 1.00 74.56 124 GLU A C 1
ATOM 922 O O . GLU A 1 124 ? 30.502 -1.440 -13.097 1.00 74.56 124 GLU A O 1
ATOM 927 N N . ILE A 1 125 ? 30.301 -1.419 -10.865 1.00 70.19 125 ILE A N 1
ATOM 928 C CA . ILE A 1 125 ? 29.086 -0.615 -10.836 1.00 70.19 125 ILE A CA 1
ATOM 929 C C . ILE A 1 125 ? 29.545 0.836 -10.951 1.00 70.19 125 ILE A C 1
ATOM 931 O O . ILE A 1 125 ? 30.323 1.302 -10.120 1.00 70.19 125 ILE A O 1
ATOM 935 N N . ALA A 1 126 ? 29.095 1.539 -11.992 1.00 72.88 126 ALA A N 1
ATOM 936 C CA . ALA A 1 126 ? 29.365 2.964 -12.131 1.00 72.88 126 ALA A CA 1
ATOM 937 C C . ALA A 1 126 ? 28.889 3.705 -10.873 1.00 72.88 126 ALA A C 1
ATOM 939 O O . ALA A 1 126 ? 27.802 3.422 -10.365 1.00 72.88 126 ALA A O 1
ATOM 940 N N . ASP A 1 127 ? 29.694 4.653 -10.391 1.00 67.88 127 ASP A N 1
ATOM 941 C CA . ASP A 1 127 ? 29.361 5.482 -9.232 1.00 67.88 127 ASP A CA 1
ATOM 942 C C . ASP A 1 127 ? 28.279 6.495 -9.641 1.00 67.88 127 ASP A C 1
ATOM 944 O O . ASP A 1 127 ? 28.542 7.638 -10.023 1.00 67.88 127 ASP A O 1
ATOM 948 N N . VAL A 1 128 ? 27.038 6.010 -9.706 1.00 71.56 128 VAL A N 1
ATOM 949 C CA . VAL A 1 128 ? 25.865 6.825 -10.003 1.00 71.56 128 VAL A CA 1
ATOM 950 C C . VAL A 1 128 ? 25.542 7.608 -8.732 1.00 71.56 128 VAL A C 1
ATOM 952 O O . VAL A 1 128 ? 25.247 6.971 -7.715 1.00 71.56 128 VAL A O 1
ATOM 955 N N . PRO A 1 129 ? 25.555 8.957 -8.763 1.00 72.62 129 PRO A N 1
ATOM 956 C CA . PRO A 1 129 ? 25.209 9.770 -7.606 1.00 72.62 129 PRO A CA 1
ATOM 957 C C . PRO A 1 129 ? 23.774 9.452 -7.188 1.00 72.62 129 PRO A C 1
ATOM 959 O O . PRO A 1 129 ? 22.805 9.913 -7.789 1.00 72.62 129 PRO A O 1
ATOM 962 N N . SER A 1 130 ? 23.652 8.599 -6.177 1.00 65.44 130 SER A N 1
ATOM 963 C CA . SER A 1 130 ? 22.375 8.152 -5.646 1.00 65.44 130 SER A CA 1
ATOM 964 C C . SER A 1 130 ? 21.950 9.132 -4.567 1.00 65.44 130 SER A C 1
ATOM 966 O O . SER A 1 130 ? 22.641 9.317 -3.565 1.00 65.44 130 SER A O 1
ATOM 968 N N . ASP A 1 131 ? 20.813 9.789 -4.772 1.00 72.69 131 ASP A N 1
ATOM 969 C CA . ASP A 1 131 ? 20.198 10.605 -3.735 1.00 72.69 131 ASP A CA 1
ATOM 970 C C . ASP A 1 131 ? 19.534 9.685 -2.704 1.00 72.69 131 ASP A C 1
ATOM 972 O O . ASP A 1 131 ? 18.371 9.294 -2.826 1.00 72.69 131 ASP A O 1
ATOM 976 N N . PHE A 1 132 ? 20.297 9.325 -1.671 1.00 66.00 132 PHE A N 1
ATOM 977 C CA . PHE A 1 132 ? 19.830 8.474 -0.573 1.00 66.00 132 PHE A CA 1
ATOM 978 C C . PHE A 1 132 ? 18.649 9.072 0.206 1.00 66.00 132 PHE A C 1
ATOM 980 O O . PHE A 1 132 ? 18.037 8.370 1.008 1.00 66.00 132 PHE A O 1
ATOM 987 N N . ARG A 1 133 ? 18.293 10.344 -0.025 1.00 70.69 133 ARG A N 1
ATOM 988 C CA . ARG A 1 133 ? 17.124 10.977 0.601 1.00 70.69 133 ARG A CA 1
ATOM 989 C C . ARG A 1 133 ? 15.799 10.484 0.017 1.00 70.69 133 ARG A C 1
ATOM 991 O O . ARG A 1 133 ? 14.771 10.692 0.649 1.00 70.69 133 ARG A O 1
ATOM 998 N N . ASN A 1 134 ? 15.827 9.823 -1.144 1.00 59.22 134 ASN A N 1
ATOM 999 C CA . ASN A 1 134 ? 14.641 9.377 -1.881 1.00 59.22 134 ASN A CA 1
ATOM 1000 C C . ASN A 1 134 ? 14.619 7.857 -2.151 1.00 59.22 134 ASN A C 1
ATOM 1002 O O . ASN A 1 134 ? 13.953 7.396 -3.078 1.00 59.22 134 ASN A O 1
ATOM 1006 N N . VAL A 1 135 ? 15.341 7.053 -1.362 1.00 67.44 135 VAL A N 1
ATOM 1007 C CA . VAL A 1 135 ? 15.344 5.587 -1.513 1.00 67.44 135 VAL A CA 1
ATOM 1008 C C . VAL A 1 135 ? 14.175 4.976 -0.737 1.00 67.44 135 VAL A C 1
ATOM 1010 O O . VAL A 1 135 ? 14.096 5.102 0.482 1.00 67.44 135 VAL A O 1
ATOM 1013 N N . HIS A 1 136 ? 13.283 4.274 -1.440 1.00 54.50 136 HIS A N 1
ATOM 1014 C CA . HIS A 1 136 ? 12.187 3.511 -0.841 1.00 54.50 136 HIS A CA 1
ATOM 1015 C C . HIS A 1 136 ? 12.540 2.017 -0.814 1.00 54.50 136 HIS A C 1
ATOM 1017 O O . HIS A 1 136 ? 12.735 1.397 -1.861 1.00 54.50 136 HIS A O 1
ATOM 1023 N N . ILE A 1 137 ? 12.644 1.426 0.380 1.00 71.88 137 ILE A N 1
ATOM 1024 C CA . ILE A 1 137 ? 12.968 0.003 0.539 1.00 71.88 137 ILE A CA 1
ATOM 1025 C C . ILE A 1 137 ? 11.678 -0.811 0.403 1.00 71.88 137 ILE A C 1
ATOM 1027 O O . ILE A 1 137 ? 10.874 -0.875 1.325 1.00 71.88 137 ILE A O 1
ATOM 1031 N N . ILE A 1 138 ? 11.507 -1.472 -0.742 1.00 56.88 138 ILE A N 1
ATOM 1032 C CA . ILE A 1 138 ? 10.279 -2.214 -1.083 1.00 56.88 138 ILE A CA 1
ATOM 1033 C C . ILE A 1 138 ? 10.136 -3.527 -0.269 1.00 56.88 138 ILE A C 1
ATOM 1035 O O . ILE A 1 138 ? 9.057 -4.102 -0.226 1.00 56.88 138 ILE A O 1
ATOM 1039 N N . ASN A 1 139 ? 11.181 -3.977 0.445 1.00 51.09 139 ASN A N 1
ATOM 1040 C CA . ASN A 1 139 ? 11.179 -5.210 1.255 1.00 51.09 139 ASN A CA 1
ATOM 1041 C C . ASN A 1 139 ? 11.883 -5.050 2.621 1.00 51.09 139 ASN A C 1
ATOM 1043 O O . ASN A 1 139 ? 12.693 -5.893 3.011 1.00 51.09 139 ASN A O 1
ATOM 1047 N N . GLY A 1 140 ? 11.638 -3.952 3.341 1.00 60.12 140 GLY A N 1
ATOM 1048 C CA . GLY A 1 140 ? 12.159 -3.796 4.704 1.00 60.12 140 GLY A CA 1
ATOM 1049 C C . GLY A 1 140 ? 11.593 -4.871 5.639 1.00 60.12 140 GLY A C 1
ATOM 1050 O O . GLY A 1 140 ? 10.399 -5.169 5.586 1.00 60.12 140 GLY A O 1
ATOM 1051 N N . ALA A 1 141 ? 12.436 -5.469 6.487 1.00 53.47 141 ALA A N 1
ATOM 1052 C CA . ALA A 1 141 ? 11.985 -6.435 7.485 1.00 53.47 141 ALA A CA 1
ATOM 1053 C C . ALA A 1 141 ? 10.921 -5.788 8.390 1.00 53.47 141 ALA A C 1
ATOM 1055 O O . ALA A 1 141 ? 11.158 -4.745 9.002 1.00 53.47 141 ALA A O 1
ATOM 1056 N N . LYS A 1 142 ? 9.732 -6.396 8.453 1.00 54.69 142 LYS A N 1
A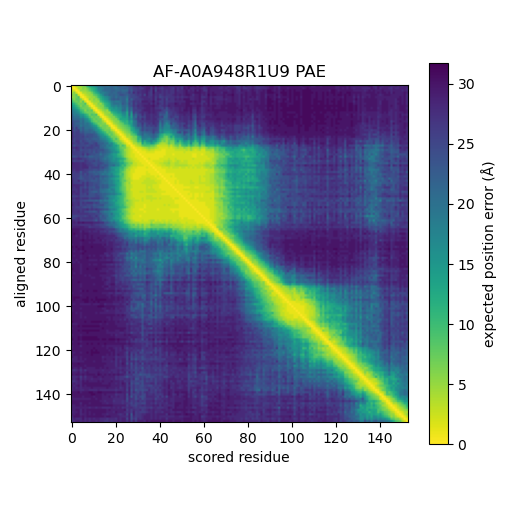TOM 1057 C CA . LYS A 1 142 ? 8.602 -5.895 9.242 1.00 54.69 142 LYS A CA 1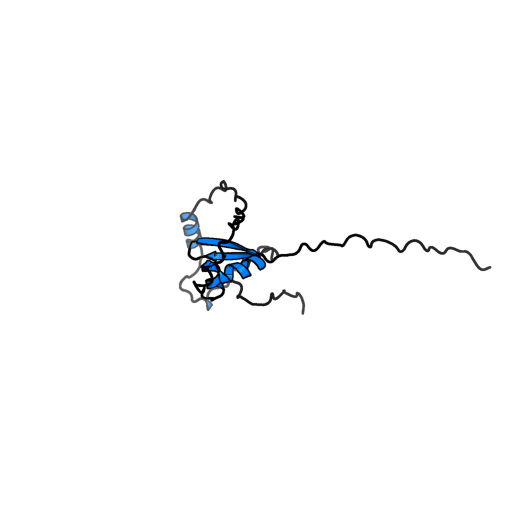
ATOM 1058 C C . LYS A 1 142 ? 9.006 -5.867 10.725 1.00 54.69 142 LYS A C 1
ATOM 1060 O O . LYS A 1 142 ? 9.194 -6.924 11.319 1.00 54.69 142 LYS A O 1
ATOM 1065 N N . GLY A 1 143 ? 9.142 -4.672 11.304 1.00 59.69 143 GLY A N 1
ATOM 1066 C CA . GLY A 1 143 ? 9.417 -4.480 12.734 1.00 59.69 143 GLY A CA 1
ATOM 1067 C C . GLY A 1 143 ? 10.879 -4.248 13.130 1.00 59.69 143 GLY A C 1
ATOM 1068 O O . GLY A 1 143 ? 11.184 -4.338 14.315 1.00 59.69 143 GLY A O 1
ATOM 1069 N N . ALA A 1 144 ? 11.781 -3.951 12.191 1.00 54.06 144 ALA A N 1
ATOM 1070 C CA . ALA A 1 144 ? 13.096 -3.428 12.556 1.00 54.06 144 ALA A CA 1
ATOM 1071 C C . ALA A 1 144 ? 12.986 -1.935 12.910 1.00 54.06 144 ALA A C 1
ATOM 1073 O O . ALA A 1 144 ? 12.436 -1.155 12.127 1.00 54.06 144 ALA A O 1
ATOM 1074 N N . ASP A 1 145 ? 13.508 -1.546 14.077 1.00 59.12 145 ASP A N 1
ATOM 1075 C CA . ASP A 1 145 ? 13.706 -0.137 14.419 1.00 59.12 145 ASP A CA 1
ATOM 1076 C C . ASP A 1 145 ? 14.519 0.545 13.304 1.00 59.12 145 ASP A C 1
ATOM 1078 O O . ASP A 1 145 ? 15.456 -0.065 12.774 1.00 59.12 145 ASP A O 1
ATOM 1082 N N . PRO A 1 146 ? 14.190 1.789 12.910 1.00 58.00 146 PRO A N 1
ATOM 1083 C CA . PRO A 1 146 ? 14.947 2.488 11.883 1.00 58.00 146 PRO A CA 1
ATOM 1084 C C . PRO A 1 146 ? 16.380 2.728 12.376 1.00 58.00 146 PRO A C 1
ATOM 1086 O O . PRO A 1 146 ? 16.641 3.621 13.185 1.00 58.00 146 PRO A O 1
ATOM 1089 N N . GLU A 1 147 ? 17.326 1.927 11.887 1.00 56.53 147 GLU A N 1
ATOM 1090 C CA . GLU A 1 147 ? 18.749 2.178 12.079 1.00 56.53 147 GLU A CA 1
ATOM 1091 C C . GLU A 1 147 ? 19.175 3.344 11.186 1.00 56.53 147 GLU A C 1
ATOM 1093 O O . GLU A 1 147 ? 19.246 3.250 9.960 1.00 56.53 147 GLU A O 1
ATOM 1098 N N . TYR A 1 148 ? 19.466 4.477 11.818 1.00 56.22 148 TYR A N 1
ATOM 1099 C CA . TYR A 1 148 ? 20.056 5.623 11.143 1.00 56.22 148 TYR A CA 1
ATOM 1100 C C . TYR A 1 148 ? 21.566 5.429 11.031 1.00 56.22 148 TYR A C 1
ATOM 1102 O O . TYR A 1 148 ? 22.260 5.248 12.035 1.00 56.22 148 TYR A O 1
ATOM 1110 N N . PHE A 1 149 ? 22.087 5.540 9.809 1.00 52.59 149 PHE A N 1
ATOM 1111 C CA . PHE A 1 149 ? 23.523 5.570 9.558 1.00 52.59 149 PHE A CA 1
ATOM 1112 C C . PHE A 1 149 ? 24.169 6.736 10.323 1.00 52.5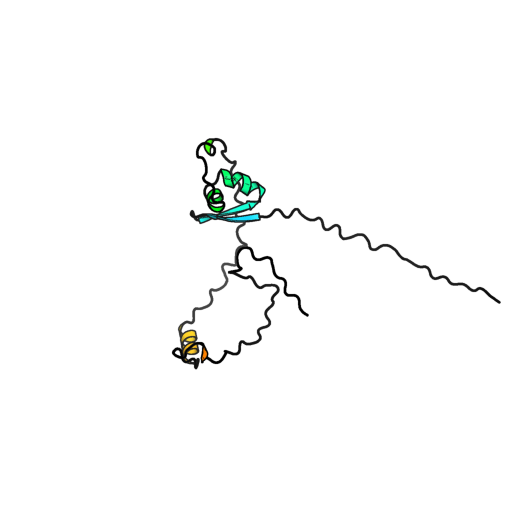9 149 PHE A C 1
ATOM 1114 O O . PHE A 1 149 ? 23.840 7.902 10.092 1.00 52.59 149 PHE A O 1
ATOM 1121 N N . ARG A 1 150 ? 25.100 6.431 11.235 1.00 54.47 150 ARG A N 1
ATOM 1122 C CA . ARG A 1 150 ? 25.962 7.429 11.882 1.00 54.47 150 ARG A CA 1
ATOM 1123 C C . ARG A 1 150 ? 27.308 7.459 11.157 1.00 54.47 150 ARG A C 1
ATOM 1125 O O . ARG A 1 150 ? 28.083 6.519 11.318 1.00 54.47 150 ARG A O 1
ATOM 1132 N N . PRO A 1 151 ? 27.620 8.509 10.378 1.00 42.44 151 PRO A N 1
ATOM 1133 C CA . PRO A 1 151 ? 28.958 8.661 9.832 1.00 42.44 151 PRO A CA 1
ATOM 1134 C C . PRO A 1 151 ? 29.937 8.982 10.970 1.00 42.44 151 PRO A C 1
ATOM 1136 O O . PRO A 1 151 ? 29.838 10.038 11.593 1.00 42.44 151 PRO A O 1
ATOM 1139 N N . GLY A 1 152 ? 30.885 8.076 11.216 1.00 54.84 152 GLY A N 1
ATOM 1140 C CA . GLY A 1 152 ? 32.067 8.321 12.046 1.00 54.84 152 GLY A CA 1
ATOM 1141 C C . GLY A 1 152 ? 32.004 7.771 13.472 1.00 54.84 152 GLY A C 1
ATOM 1142 O O . GLY A 1 152 ? 31.707 8.509 14.412 1.00 54.84 152 GLY A O 1
ATOM 1143 N N . GLN A 1 153 ? 32.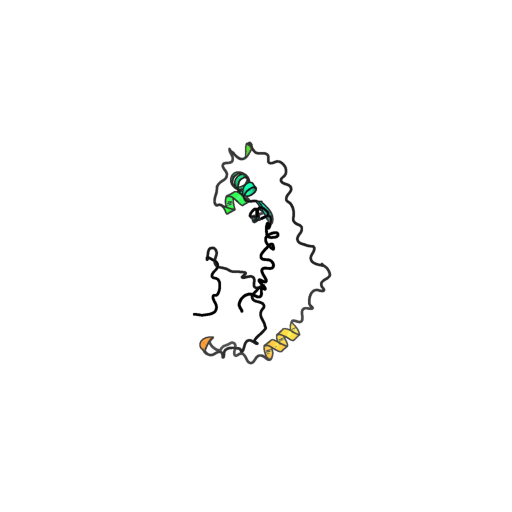395 6.504 13.622 1.00 38.88 153 GLN A N 1
ATOM 1144 C CA . GLN A 1 153 ? 33.306 6.055 14.681 1.00 38.88 153 GLN A CA 1
ATOM 1145 C C . GLN A 1 153 ? 34.376 5.164 14.061 1.00 38.88 153 GLN A C 1
ATOM 1147 O O . GLN A 1 153 ? 34.016 4.401 13.136 1.00 38.88 153 GLN A O 1
#